Protein AF-A0A2V6U3Y9-F1 (afdb_monomer_lite)

Foldseek 3Di:
DVCLVVLLVVLLCVLVVDPVLVVLLVVLVVVLVVVLVVCCVPVVAQECLVSVVVLVVSCVVVLCVLLVCLVVVCVVVVCVVVVVPDPDDPVSNVVSSVVSSVPSSVVSVVVSVVSVVVCVVVHDHPCPSVVVD

Radius of gyration: 18.64 Å; chains: 1; bounding box: 36×28×51 Å

Sequence (133 aa):
MRHLGTLLLKEERAIFSSPIAYTTVAVYLLLMGYTFTAILFLNRTGELVRVFFQAAVLLLLIVPVVTMRLFAEERRTGTLELLLTSPVAEIEIVLAKFIAGLTIPLLMLGLTGSYAIVLGIYGEPDWGPIYSG

Secondary structure (DSSP, 8-state):
--SHHHHHHHHHHHHHH-HHHHHHHHHHHHHHHHHHHHHHHHH-S---HHHHHHHHHHHHHHHHHHHHHHHHHHHHHTHHHHHHHSSS-HHHHHHHHHHHHHHHHHHHHHHHHHHHHHHHHHS---HHHHHH-

pLDDT: mean 81.78, std 7.2, range [54.34, 91.88]

Structure (mmCIF, N/CA/C/O backbone):
data_AF-A0A2V6U3Y9-F1
#
_entry.id   AF-A0A2V6U3Y9-F1
#
loop_
_atom_site.group_PDB
_atom_site.id
_atom_site.type_symbol
_atom_site.label_atom_id
_atom_site.label_alt_id
_atom_site.label_comp_id
_atom_site.label_asym_id
_atom_site.label_entity_id
_atom_site.label_seq_id
_atom_site.pdbx_PDB_ins_code
_atom_site.Cartn_x
_atom_site.Cartn_y
_atom_site.Cartn_z
_atom_site.occupancy
_atom_site.B_iso_or_equiv
_atom_site.auth_seq_id
_atom_site.auth_comp_id
_atom_site.auth_asym_id
_atom_site.auth_atom_id
_atom_site.pdbx_PDB_model_num
ATOM 1 N N . MET A 1 1 ? -7.471 -16.979 19.848 1.00 59.12 1 MET A N 1
ATOM 2 C CA . MET A 1 1 ? -7.431 -16.675 18.399 1.00 59.12 1 MET A CA 1
ATOM 3 C C . MET A 1 1 ? -8.725 -17.026 17.656 1.00 59.12 1 MET A C 1
ATOM 5 O O . MET A 1 1 ? -8.683 -17.217 16.448 1.00 59.12 1 MET A O 1
ATOM 9 N N . ARG A 1 2 ? -9.894 -17.103 18.317 1.00 66.00 2 ARG A N 1
ATOM 10 C CA . ARG A 1 2 ? -11.160 -17.435 17.624 1.00 66.00 2 ARG A CA 1
ATOM 11 C C . ARG A 1 2 ? -11.792 -16.230 16.909 1.00 66.00 2 ARG A C 1
ATOM 13 O O . ARG A 1 2 ? -12.522 -16.440 15.949 1.00 66.00 2 ARG A O 1
ATOM 20 N N . HIS A 1 3 ? -11.481 -14.999 17.329 1.00 75.50 3 HIS A N 1
ATOM 21 C CA . HIS A 1 3 ? -12.098 -13.770 16.805 1.00 75.50 3 HIS A CA 1
ATOM 22 C C . HIS A 1 3 ? -11.185 -12.954 15.873 1.00 75.50 3 HIS A C 1
ATOM 24 O O . HIS A 1 3 ? -11.637 -11.996 15.244 1.00 75.50 3 HIS A O 1
ATOM 30 N N . LEU A 1 4 ? -9.921 -13.360 15.716 1.00 80.38 4 LEU A N 1
ATOM 31 C CA . LEU A 1 4 ? -8.936 -12.649 14.894 1.00 80.38 4 LEU A CA 1
ATOM 32 C C . LEU A 1 4 ? -9.370 -12.526 13.424 1.00 80.38 4 LEU A C 1
ATOM 34 O O . LEU A 1 4 ? -9.291 -11.444 12.855 1.00 80.38 4 LEU A O 1
ATOM 38 N N . GLY A 1 5 ? -9.898 -13.599 12.825 1.00 81.94 5 GLY A N 1
ATOM 39 C CA . GLY A 1 5 ? -10.354 -13.566 11.429 1.00 81.94 5 GLY A CA 1
ATOM 40 C C . GLY A 1 5 ? -11.538 -12.619 11.202 1.00 81.94 5 GLY A C 1
ATOM 41 O O . GLY A 1 5 ? -11.580 -11.902 10.206 1.00 81.94 5 GLY A O 1
ATOM 42 N N . THR A 1 6 ? -12.479 -12.563 12.150 1.00 84.81 6 THR A N 1
ATOM 43 C CA . THR A 1 6 ? -13.631 -11.652 12.066 1.00 84.81 6 THR A CA 1
ATOM 44 C C . THR A 1 6 ? -13.227 -10.191 12.241 1.00 84.81 6 THR A C 1
ATOM 46 O O . THR A 1 6 ? -13.760 -9.328 11.546 1.00 84.81 6 THR A O 1
ATOM 49 N N . LEU A 1 7 ? -12.262 -9.913 13.125 1.00 85.06 7 LEU A N 1
ATOM 50 C CA . LEU A 1 7 ? -11.703 -8.572 13.300 1.00 85.06 7 LEU A CA 1
ATOM 51 C C . LEU A 1 7 ? -10.944 -8.139 12.049 1.00 85.06 7 LEU A C 1
ATOM 53 O O . LEU A 1 7 ? -11.187 -7.054 11.542 1.00 85.06 7 LEU A O 1
ATOM 57 N N . LEU A 1 8 ? -10.101 -9.010 11.496 1.00 86.81 8 LEU A N 1
ATOM 58 C CA . LEU A 1 8 ? -9.335 -8.707 10.293 1.00 86.81 8 LEU A CA 1
ATOM 59 C C . LEU A 1 8 ? -10.243 -8.379 9.104 1.00 86.81 8 LEU A C 1
ATOM 61 O O . LEU A 1 8 ? -10.037 -7.367 8.449 1.00 86.81 8 LEU A O 1
ATOM 65 N N . LEU A 1 9 ? -11.299 -9.165 8.866 1.00 85.69 9 LEU A N 1
ATOM 66 C CA . LEU A 1 9 ? -12.253 -8.883 7.787 1.00 85.69 9 LEU A CA 1
ATOM 67 C C . LEU A 1 9 ? -12.985 -7.545 7.989 1.00 85.69 9 LEU A C 1
ATOM 69 O O . LEU A 1 9 ? -13.272 -6.839 7.021 1.00 85.69 9 LEU A O 1
ATOM 73 N N . LYS A 1 10 ? -13.304 -7.201 9.243 1.00 87.19 10 LYS A N 1
ATOM 74 C CA . LYS A 1 10 ? -13.907 -5.912 9.599 1.00 87.19 10 LYS A CA 1
ATOM 75 C C . LYS A 1 10 ? -12.942 -4.762 9.294 1.00 87.19 10 LYS A C 1
ATOM 77 O O . LYS A 1 10 ? -13.360 -3.800 8.654 1.00 87.19 10 LYS A O 1
ATOM 82 N N . GLU A 1 11 ? -11.683 -4.866 9.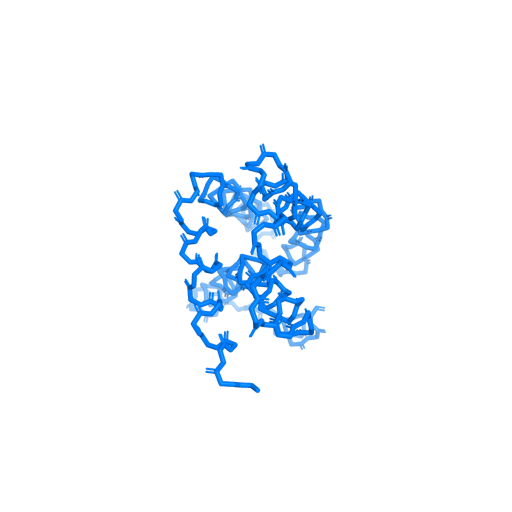717 1.00 86.19 11 GLU A N 1
ATOM 83 C CA . GLU A 1 11 ? -10.664 -3.832 9.491 1.00 86.19 11 GLU A CA 1
ATOM 84 C C . GLU A 1 11 ? -10.339 -3.680 7.997 1.00 86.19 11 GLU A C 1
ATOM 86 O O . GLU A 1 11 ? -10.340 -2.565 7.482 1.00 86.19 11 GLU A O 1
ATOM 91 N N . GLU A 1 12 ? -10.184 -4.784 7.265 1.00 85.12 12 GLU A N 1
ATOM 92 C CA . GLU A 1 12 ? -9.995 -4.780 5.809 1.00 85.12 12 GLU A CA 1
ATOM 93 C C . GLU A 1 12 ? -11.155 -4.078 5.096 1.00 85.12 12 GLU A C 1
ATOM 95 O O . GLU A 1 12 ? -10.949 -3.166 4.295 1.00 85.12 12 GLU A O 1
ATOM 100 N N . ARG A 1 13 ? -12.405 -4.426 5.434 1.00 85.75 13 ARG A N 1
ATOM 101 C CA . ARG A 1 13 ? -13.576 -3.732 4.878 1.00 85.75 13 ARG A CA 1
ATOM 102 C C . ARG A 1 13 ? -13.590 -2.252 5.234 1.00 85.75 13 ARG A C 1
ATOM 104 O O . ARG A 1 13 ? -13.991 -1.456 4.393 1.00 85.75 13 ARG A O 1
ATOM 111 N N . ALA A 1 14 ? -13.162 -1.867 6.433 1.00 84.31 14 ALA A N 1
ATOM 112 C CA . ALA A 1 14 ? -13.082 -0.462 6.815 1.00 84.31 14 ALA A CA 1
ATOM 113 C C . ALA A 1 14 ? -12.062 0.295 5.946 1.00 84.31 14 ALA A C 1
ATOM 115 O O . ALA A 1 14 ? -12.386 1.360 5.415 1.00 84.31 14 ALA A O 1
ATOM 116 N N . ILE A 1 15 ? -10.881 -0.288 5.715 1.00 84.44 15 ILE A N 1
ATOM 117 C CA . ILE A 1 15 ? -9.835 0.286 4.855 1.00 84.44 15 ILE A CA 1
ATOM 118 C C . ILE A 1 15 ? -10.335 0.425 3.413 1.00 84.44 15 ILE A C 1
ATOM 120 O O . ILE A 1 15 ? -10.280 1.522 2.854 1.00 84.44 15 ILE A O 1
ATOM 124 N N . PHE A 1 16 ? -10.890 -0.643 2.833 1.00 83.62 16 PHE A N 1
ATOM 125 C CA . PHE A 1 16 ? -11.407 -0.638 1.461 1.00 83.62 16 PHE A CA 1
ATOM 126 C C . PHE A 1 16 ? -12.727 0.123 1.304 1.00 83.62 16 PHE A C 1
ATOM 128 O O . PHE A 1 16 ? -13.065 0.524 0.206 1.00 83.62 16 PHE A O 1
ATOM 135 N N . SER A 1 17 ? -13.487 0.392 2.363 1.00 84.38 17 SER A N 1
ATOM 136 C CA . SER A 1 17 ? -14.652 1.286 2.262 1.00 84.38 17 SER A CA 1
ATOM 137 C C . SER A 1 17 ? -14.254 2.762 2.167 1.00 84.38 17 SER A C 1
ATOM 139 O O . SER A 1 17 ? -15.074 3.611 1.820 1.00 84.38 17 SER A O 1
ATOM 141 N N . SER A 1 18 ? -12.994 3.087 2.471 1.00 81.00 18 SER A N 1
ATOM 142 C CA . SER A 1 18 ? -12.521 4.459 2.499 1.00 81.00 18 SER A CA 1
ATOM 143 C C . SER A 1 18 ? -12.048 4.947 1.126 1.00 81.00 18 SER A C 1
ATOM 145 O O . SER A 1 18 ? -11.096 4.387 0.575 1.00 81.00 18 SER A O 1
ATOM 147 N N . PRO A 1 19 ? -12.580 6.078 0.622 1.00 82.12 19 PRO A N 1
ATOM 148 C CA . PRO A 1 19 ? -12.143 6.671 -0.645 1.00 82.12 19 PRO A CA 1
ATOM 149 C C . PRO A 1 19 ? -10.641 6.979 -0.697 1.00 82.12 19 PRO A C 1
ATOM 151 O O . PRO A 1 19 ? -10.007 6.861 -1.739 1.00 82.12 19 PRO A O 1
ATOM 154 N N . ILE A 1 20 ? -10.052 7.340 0.443 1.00 82.50 20 ILE A N 1
ATOM 155 C CA . ILE A 1 20 ? -8.645 7.743 0.541 1.00 82.50 20 ILE A CA 1
ATOM 156 C C . ILE A 1 20 ? -7.702 6.582 0.204 1.00 82.50 20 ILE A C 1
ATOM 158 O O . ILE A 1 20 ? -6.669 6.821 -0.410 1.00 82.50 20 ILE A O 1
ATOM 162 N N . ALA A 1 21 ? -8.036 5.340 0.580 1.00 85.00 21 ALA A N 1
ATOM 163 C CA . ALA A 1 21 ? -7.187 4.187 0.276 1.00 85.00 21 ALA A CA 1
ATOM 164 C C . ALA A 1 21 ? -7.021 4.031 -1.244 1.00 85.00 21 ALA A C 1
ATOM 166 O O . ALA A 1 21 ? -5.899 3.919 -1.741 1.00 85.00 21 ALA A O 1
ATOM 167 N N . TYR A 1 22 ? -8.126 4.148 -1.985 1.00 87.75 22 TYR A N 1
ATOM 168 C CA . TYR A 1 22 ? -8.117 4.125 -3.445 1.00 87.75 22 TYR A CA 1
ATOM 169 C C . TYR A 1 22 ? -7.378 5.315 -4.048 1.00 87.75 22 TYR A C 1
ATOM 171 O O . TYR A 1 22 ? -6.581 5.124 -4.962 1.00 87.75 22 TYR A O 1
ATOM 179 N N . THR A 1 23 ? -7.592 6.527 -3.528 1.00 89.12 23 THR A N 1
ATOM 180 C CA . THR A 1 23 ? -6.894 7.725 -4.017 1.00 89.12 23 THR A CA 1
ATOM 181 C C . THR A 1 23 ? -5.384 7.587 -3.865 1.00 89.12 23 THR A C 1
ATOM 183 O O . THR A 1 23 ? -4.646 7.870 -4.804 1.00 89.12 23 THR A O 1
ATOM 186 N N . THR A 1 24 ? -4.907 7.108 -2.717 1.00 88.81 24 THR A N 1
ATOM 187 C CA . THR A 1 24 ? -3.472 6.938 -2.469 1.00 88.81 24 THR A CA 1
ATOM 188 C C . THR A 1 24 ? -2.866 5.886 -3.395 1.00 88.81 24 THR A C 1
ATOM 190 O O . THR A 1 24 ? -1.803 6.127 -3.965 1.00 88.81 24 THR A O 1
ATOM 193 N N . VAL A 1 25 ? -3.547 4.751 -3.603 1.00 90.44 25 VAL A N 1
ATOM 194 C CA . VAL A 1 25 ? -3.114 3.726 -4.571 1.00 90.44 25 VAL A CA 1
ATOM 195 C C . VAL A 1 25 ? -3.081 4.302 -5.989 1.00 90.44 25 VAL A C 1
ATOM 197 O O . VAL A 1 25 ? -2.086 4.139 -6.688 1.00 90.44 25 VAL A O 1
ATOM 200 N N . ALA A 1 26 ? -4.121 5.025 -6.407 1.00 91.56 26 ALA A N 1
ATOM 201 C CA . ALA A 1 26 ? -4.193 5.619 -7.740 1.00 91.56 26 ALA A CA 1
ATOM 202 C C . ALA A 1 26 ? -3.073 6.643 -7.982 1.00 91.56 26 ALA A C 1
ATOM 204 O O . ALA A 1 26 ? -2.400 6.584 -9.009 1.00 91.56 26 ALA A O 1
ATOM 205 N N . VAL A 1 27 ? -2.831 7.547 -7.026 1.00 91.69 27 VAL A N 1
ATOM 206 C CA . VAL A 1 27 ? -1.752 8.544 -7.108 1.00 91.69 27 VAL A CA 1
ATOM 207 C C . VAL A 1 27 ? -0.385 7.863 -7.151 1.00 91.69 27 VAL A C 1
ATOM 209 O O . VAL A 1 27 ? 0.445 8.226 -7.981 1.00 91.69 27 VAL A O 1
ATOM 212 N N . TYR A 1 28 ? -0.162 6.850 -6.310 1.00 91.62 28 TYR A N 1
ATOM 213 C CA . TYR A 1 28 ? 1.075 6.071 -6.316 1.00 91.62 28 TYR A CA 1
ATOM 214 C C . TYR A 1 28 ? 1.337 5.437 -7.688 1.00 91.62 28 TYR A C 1
ATOM 216 O O . TYR A 1 28 ? 2.413 5.621 -8.256 1.00 91.62 28 TYR A O 1
ATOM 224 N N . LEU A 1 29 ? 0.343 4.749 -8.258 1.00 91.06 29 LEU A N 1
ATOM 225 C CA . LEU A 1 29 ? 0.477 4.097 -9.563 1.00 91.06 29 LEU A CA 1
ATOM 226 C C . LEU A 1 29 ? 0.705 5.097 -10.691 1.00 91.06 29 LEU A C 1
ATOM 228 O O . LEU A 1 29 ? 1.511 4.827 -11.575 1.00 91.06 29 LEU A O 1
ATOM 232 N N . LEU A 1 30 ? 0.029 6.246 -10.657 1.00 91.88 30 LEU A N 1
ATOM 233 C CA . LEU A 1 30 ? 0.182 7.286 -11.671 1.00 91.88 30 LEU A CA 1
ATOM 234 C C . LEU A 1 30 ? 1.606 7.852 -11.655 1.00 91.88 30 LEU A C 1
ATOM 236 O O . LEU A 1 30 ? 2.245 7.926 -12.703 1.00 91.88 30 LEU A O 1
ATOM 240 N N . LEU A 1 31 ? 2.133 8.184 -10.472 1.00 90.88 31 LEU A N 1
ATOM 241 C CA . LEU A 1 31 ? 3.506 8.675 -10.323 1.00 90.88 31 LEU A CA 1
ATOM 242 C C . LEU A 1 31 ? 4.530 7.636 -10.794 1.00 90.88 31 LEU A C 1
ATOM 244 O O . LEU A 1 31 ? 5.434 7.969 -11.559 1.00 90.88 31 LEU A O 1
ATOM 248 N N . MET A 1 32 ? 4.349 6.378 -10.392 1.00 89.12 32 MET A N 1
ATOM 249 C CA . MET A 1 32 ? 5.222 5.275 -10.795 1.00 89.12 32 MET A CA 1
ATOM 250 C C . MET A 1 32 ? 5.174 5.022 -12.306 1.00 89.12 32 MET A C 1
ATOM 252 O O . MET A 1 32 ? 6.219 4.902 -12.941 1.00 89.12 32 MET A O 1
ATOM 256 N N . GLY A 1 33 ? 3.982 4.996 -12.904 1.00 88.00 33 GLY A N 1
ATOM 257 C CA . GLY A 1 33 ? 3.796 4.746 -14.335 1.00 88.00 33 GLY A CA 1
ATOM 258 C C . GLY A 1 33 ? 4.326 5.884 -15.202 1.00 88.00 33 GLY A C 1
ATOM 259 O O . GLY A 1 33 ? 4.940 5.641 -16.246 1.00 88.00 33 GLY A O 1
ATOM 260 N N . TYR A 1 34 ? 4.161 7.127 -14.741 1.00 89.00 34 TYR A N 1
ATOM 261 C CA . TYR A 1 34 ? 4.756 8.297 -15.378 1.00 89.00 34 TYR A CA 1
ATOM 262 C C . TYR A 1 34 ? 6.281 8.201 -15.387 1.00 89.00 34 TYR A C 1
ATOM 264 O O . TYR A 1 34 ? 6.901 8.326 -16.445 1.00 89.00 34 TYR A O 1
ATOM 272 N N . THR A 1 35 ? 6.899 7.933 -14.235 1.00 85.56 35 THR A N 1
ATOM 273 C CA . THR A 1 35 ? 8.359 7.861 -14.155 1.00 85.56 35 THR A CA 1
ATOM 274 C C . THR A 1 35 ? 8.922 6.648 -14.888 1.00 85.56 35 THR A C 1
ATOM 276 O O . THR A 1 35 ? 9.929 6.791 -15.577 1.00 85.56 35 THR A O 1
ATOM 279 N N . PHE A 1 36 ? 8.253 5.495 -14.837 1.00 85.69 36 PHE A N 1
ATOM 280 C CA . PHE A 1 36 ? 8.599 4.320 -15.640 1.00 85.69 36 PHE A CA 1
ATOM 281 C C . PHE A 1 36 ? 8.640 4.656 -17.135 1.00 85.69 36 PHE A C 1
ATOM 283 O O . PHE A 1 36 ? 9.652 4.441 -17.799 1.00 85.69 36 PHE A O 1
ATOM 290 N N . THR A 1 37 ? 7.574 5.272 -17.651 1.00 85.00 37 THR A N 1
ATOM 291 C CA . THR A 1 37 ? 7.498 5.677 -19.059 1.00 85.00 37 THR A CA 1
ATOM 292 C C . THR A 1 37 ? 8.591 6.694 -19.395 1.00 85.00 37 THR A C 1
ATOM 294 O O . THR A 1 37 ? 9.310 6.528 -20.378 1.00 85.00 37 THR A O 1
ATOM 297 N N . ALA A 1 38 ? 8.786 7.712 -18.553 1.00 86.06 38 ALA A N 1
ATOM 298 C CA . ALA A 1 38 ? 9.824 8.721 -18.7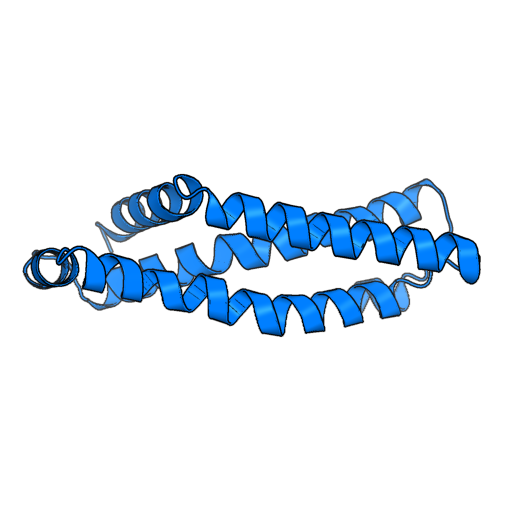51 1.00 86.06 38 ALA A CA 1
ATOM 299 C C . ALA A 1 38 ? 11.237 8.111 -18.802 1.00 86.06 38 ALA A C 1
ATOM 301 O O . ALA A 1 38 ? 12.033 8.489 -19.660 1.00 86.06 38 ALA A O 1
ATOM 302 N N . ILE A 1 39 ? 11.542 7.142 -17.931 1.00 82.06 39 ILE A N 1
ATOM 303 C CA . ILE A 1 39 ? 12.836 6.444 -17.908 1.00 82.06 39 ILE A CA 1
ATOM 304 C C . ILE A 1 39 ? 13.053 5.659 -19.202 1.00 82.06 39 ILE A C 1
ATOM 306 O O . ILE A 1 39 ? 14.139 5.764 -19.775 1.00 82.06 39 ILE A O 1
ATOM 310 N N . LEU A 1 40 ? 12.037 4.936 -19.685 1.00 81.94 40 LEU A N 1
ATOM 311 C CA . LEU A 1 40 ? 12.131 4.175 -20.933 1.00 81.94 40 LEU A CA 1
ATOM 312 C C . LEU A 1 40 ? 12.349 5.078 -22.149 1.00 81.94 40 LEU A C 1
ATOM 314 O O . LEU A 1 40 ? 13.192 4.776 -22.992 1.00 81.94 40 LEU A O 1
ATOM 318 N N . PHE A 1 41 ? 11.644 6.209 -22.229 1.00 83.25 41 PHE A N 1
ATOM 319 C CA . PHE A 1 41 ? 11.810 7.153 -23.336 1.00 83.25 41 PHE A CA 1
ATOM 320 C C . PHE A 1 41 ? 13.169 7.865 -23.318 1.00 83.25 41 PHE A C 1
ATOM 322 O O . PHE A 1 41 ? 13.766 8.057 -24.378 1.00 83.25 41 PHE A O 1
ATOM 329 N N . LEU A 1 42 ? 13.659 8.256 -22.136 1.00 80.94 42 LEU A N 1
ATOM 330 C CA . LEU A 1 42 ? 14.904 9.018 -21.995 1.00 80.94 42 LEU A CA 1
ATOM 331 C C . LEU A 1 42 ? 16.153 8.144 -22.115 1.00 80.94 42 LEU A C 1
ATOM 333 O O . LEU A 1 42 ? 17.088 8.513 -22.820 1.00 80.94 42 LEU A O 1
ATOM 337 N N . ASN A 1 43 ? 16.177 6.999 -21.433 1.00 75.81 43 ASN A N 1
ATOM 338 C CA . ASN A 1 43 ? 17.382 6.176 -21.336 1.00 75.81 43 ASN A CA 1
ATOM 339 C C . ASN A 1 43 ? 17.416 5.058 -22.381 1.00 75.81 43 ASN A C 1
ATOM 341 O O . ASN A 1 43 ? 18.492 4.549 -22.673 1.00 75.81 43 ASN A O 1
ATOM 345 N N . ARG A 1 44 ? 16.262 4.674 -22.955 1.00 69.19 44 ARG A N 1
ATOM 346 C CA . ARG A 1 44 ? 16.108 3.514 -23.862 1.00 69.19 44 ARG A CA 1
ATOM 347 C C . ARG A 1 44 ? 16.648 2.194 -23.292 1.00 69.19 44 ARG A C 1
ATOM 349 O O . ARG A 1 44 ? 16.807 1.229 -24.033 1.00 69.19 44 ARG A O 1
ATOM 356 N N . THR A 1 45 ? 16.922 2.147 -21.993 1.00 65.50 45 THR A N 1
ATOM 357 C CA . THR A 1 45 ? 17.409 0.980 -21.263 1.00 65.50 45 THR A CA 1
ATOM 358 C C . THR A 1 45 ? 16.329 0.496 -20.301 1.00 65.50 45 THR A C 1
ATOM 360 O O . THR A 1 45 ? 15.591 1.291 -19.717 1.00 65.50 45 THR A O 1
ATOM 363 N N . GLY A 1 46 ? 16.224 -0.824 -20.133 1.00 65.12 46 GLY A N 1
ATOM 364 C CA . GLY A 1 46 ? 15.276 -1.478 -19.225 1.00 65.12 46 GLY A CA 1
ATOM 365 C C . GLY A 1 46 ? 15.711 -1.462 -17.755 1.00 65.12 46 GLY A C 1
ATOM 366 O O . GLY A 1 46 ? 15.491 -2.443 -17.049 1.00 65.12 46 GLY A O 1
ATOM 367 N N . GLU A 1 47 ? 16.368 -0.395 -17.288 1.00 70.50 47 GLU A N 1
ATOM 368 C CA . GLU A 1 47 ? 16.852 -0.305 -15.905 1.00 70.50 47 GLU A CA 1
ATOM 369 C C . GLU A 1 47 ? 15.704 -0.023 -14.923 1.00 70.50 47 GLU A C 1
ATOM 371 O O . GLU A 1 47 ? 15.167 1.085 -14.850 1.00 70.50 47 GLU A O 1
ATOM 376 N N . LEU A 1 48 ? 15.364 -1.020 -14.102 1.00 73.50 48 LEU A N 1
ATOM 377 C CA . LEU A 1 48 ? 14.304 -0.918 -13.091 1.00 73.50 48 LEU A CA 1
ATOM 378 C C . LEU A 1 48 ? 14.769 -0.338 -11.746 1.00 73.50 48 LEU A C 1
ATOM 380 O O . LEU A 1 48 ? 13.932 0.080 -10.948 1.00 73.50 48 LEU A O 1
ATOM 384 N N . VAL A 1 49 ? 16.082 -0.235 -11.500 1.00 78.50 49 VAL A N 1
ATOM 385 C CA . VAL A 1 49 ? 16.662 0.255 -10.228 1.00 78.50 49 VAL A CA 1
ATOM 386 C C . VAL A 1 49 ? 16.067 1.602 -9.808 1.00 78.50 49 VAL A C 1
ATOM 388 O O . VAL A 1 49 ? 15.690 1.807 -8.657 1.00 78.50 49 VAL A O 1
ATOM 391 N N . ARG A 1 50 ? 15.943 2.535 -10.757 1.00 78.94 50 ARG A N 1
ATOM 392 C CA . ARG A 1 50 ? 15.423 3.886 -10.493 1.00 78.94 50 ARG A CA 1
ATOM 393 C C . ARG A 1 50 ? 13.936 3.877 -10.138 1.00 78.94 50 ARG A C 1
ATOM 395 O O . ARG A 1 50 ? 13.508 4.669 -9.303 1.00 78.94 50 ARG A O 1
ATOM 402 N N . VAL A 1 51 ? 13.174 2.970 -10.749 1.00 81.81 51 VAL A N 1
ATOM 403 C CA . VAL A 1 51 ? 11.746 2.776 -10.476 1.00 81.81 51 VAL A CA 1
ATOM 404 C C . VAL A 1 51 ? 11.570 2.203 -9.070 1.00 81.81 51 VAL A C 1
ATOM 406 O O . VAL A 1 51 ? 10.794 2.743 -8.287 1.00 81.81 51 VAL A O 1
ATOM 409 N N . PHE A 1 52 ? 12.354 1.189 -8.694 1.00 81.75 52 PHE A N 1
ATOM 410 C CA . PHE A 1 52 ? 12.333 0.634 -7.336 1.00 81.75 52 PHE A CA 1
ATOM 411 C C . PHE A 1 52 ? 12.766 1.648 -6.272 1.00 81.75 52 PHE A C 1
ATOM 413 O O . PHE A 1 52 ? 12.115 1.768 -5.234 1.00 81.75 52 PHE A O 1
ATOM 420 N N . PHE A 1 53 ? 13.796 2.453 -6.544 1.00 84.81 53 PHE A N 1
ATOM 421 C CA . PHE A 1 53 ? 14.215 3.508 -5.621 1.00 84.81 53 PHE A CA 1
ATOM 422 C C . PHE A 1 53 ? 13.103 4.538 -5.387 1.00 84.81 53 PHE A C 1
ATOM 424 O O . PHE A 1 53 ? 12.809 4.908 -4.249 1.00 84.81 53 PHE A O 1
ATOM 431 N N . GLN A 1 54 ? 12.426 4.971 -6.451 1.00 85.88 54 GLN A N 1
ATOM 432 C CA . GLN A 1 54 ? 11.286 5.872 -6.323 1.00 85.88 54 GLN A CA 1
ATOM 433 C C . GLN A 1 54 ? 10.120 5.221 -5.569 1.00 85.88 54 GLN A C 1
ATOM 435 O O . GLN A 1 54 ? 9.505 5.879 -4.727 1.00 85.88 54 GLN A O 1
ATOM 440 N N . ALA A 1 55 ? 9.844 3.937 -5.822 1.00 86.56 55 ALA A N 1
ATOM 441 C CA . ALA A 1 55 ? 8.846 3.177 -5.076 1.00 86.56 55 ALA A CA 1
ATOM 442 C C . ALA A 1 55 ? 9.134 3.220 -3.571 1.00 86.56 55 ALA A C 1
ATOM 444 O O . ALA A 1 55 ? 8.226 3.499 -2.790 1.00 86.56 55 ALA A O 1
ATOM 445 N N . ALA A 1 56 ? 10.392 2.999 -3.173 1.00 87.88 56 ALA A N 1
ATOM 446 C CA . ALA A 1 56 ? 10.817 3.022 -1.777 1.00 87.88 56 ALA A CA 1
ATOM 447 C C . ALA A 1 56 ? 10.614 4.403 -1.133 1.00 87.88 56 ALA A C 1
ATOM 449 O O . ALA A 1 56 ? 10.055 4.498 -0.040 1.00 87.88 56 ALA A O 1
ATOM 450 N N . VAL A 1 57 ? 10.993 5.482 -1.828 1.00 89.44 57 VAL A N 1
ATOM 451 C CA . VAL A 1 57 ? 10.798 6.8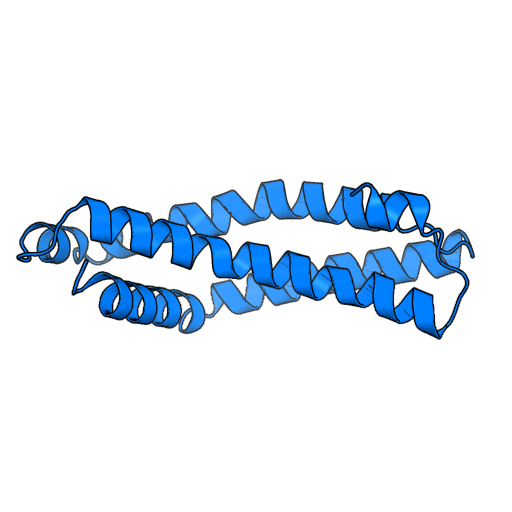59 -1.340 1.00 89.44 57 VAL A CA 1
ATOM 452 C C . VAL A 1 57 ? 9.311 7.189 -1.180 1.00 89.44 57 VAL A C 1
ATOM 454 O O . VAL A 1 57 ? 8.908 7.740 -0.155 1.00 89.44 57 VAL A O 1
ATOM 457 N N . LEU A 1 58 ? 8.476 6.832 -2.159 1.00 89.44 58 LEU A N 1
ATOM 458 C CA . LEU A 1 58 ? 7.033 7.076 -2.090 1.00 89.44 58 LEU A CA 1
ATOM 459 C C . LEU A 1 58 ? 6.371 6.261 -0.978 1.00 89.44 58 LEU A C 1
ATOM 461 O O . LEU A 1 58 ? 5.546 6.797 -0.240 1.00 89.44 58 LEU A O 1
ATOM 465 N N . LEU A 1 59 ? 6.747 4.991 -0.815 1.00 88.25 59 LEU A N 1
ATOM 466 C CA . LEU A 1 59 ? 6.228 4.145 0.259 1.00 88.25 59 LEU A CA 1
ATOM 467 C C . LEU A 1 59 ? 6.627 4.672 1.636 1.00 88.25 59 LEU A C 1
ATOM 469 O O . LEU A 1 59 ? 5.793 4.666 2.537 1.00 88.25 59 LEU A O 1
ATOM 473 N N . LEU A 1 60 ? 7.840 5.206 1.796 1.00 89.50 60 LEU A N 1
ATOM 474 C CA . LEU A 1 60 ? 8.270 5.828 3.050 1.00 89.50 60 LEU A CA 1
ATOM 475 C C . LEU A 1 60 ? 7.356 6.993 3.459 1.00 89.50 60 LEU A C 1
ATOM 477 O O . LEU A 1 60 ? 7.086 7.165 4.645 1.00 89.50 60 LEU A O 1
ATOM 481 N N . LEU A 1 61 ? 6.834 7.757 2.494 1.00 87.38 61 LEU A N 1
ATOM 482 C CA . LEU A 1 61 ? 5.884 8.843 2.754 1.00 87.38 61 LEU A CA 1
ATOM 483 C C . LEU A 1 61 ? 4.444 8.345 2.939 1.00 87.38 61 LEU A C 1
ATOM 485 O O . LEU A 1 61 ? 3.715 8.850 3.791 1.00 87.38 61 LEU A O 1
ATOM 489 N N . ILE A 1 62 ? 4.023 7.354 2.153 1.00 86.06 62 ILE A N 1
ATOM 490 C CA . ILE A 1 62 ? 2.643 6.856 2.138 1.00 86.06 62 ILE A CA 1
ATOM 491 C C . ILE A 1 62 ? 2.337 5.973 3.353 1.00 86.06 62 ILE A C 1
ATOM 493 O O . ILE A 1 62 ? 1.252 6.075 3.928 1.00 86.06 62 ILE A O 1
ATOM 497 N N . VAL A 1 63 ? 3.273 5.118 3.771 1.00 86.44 63 VAL A N 1
ATOM 498 C CA . VAL A 1 63 ? 3.066 4.159 4.867 1.00 86.44 63 VAL A CA 1
ATOM 499 C C . VAL A 1 63 ? 2.659 4.860 6.172 1.00 86.44 63 VAL A C 1
ATOM 501 O O . VAL A 1 63 ? 1.652 4.451 6.753 1.00 86.44 63 VAL A O 1
ATOM 504 N N . PRO A 1 64 ? 3.323 5.939 6.633 1.00 84.31 64 PRO A N 1
ATOM 505 C CA . PRO A 1 64 ? 2.878 6.700 7.801 1.00 84.31 64 PRO A CA 1
ATOM 506 C C . PRO A 1 64 ? 1.460 7.259 7.645 1.00 84.31 64 PRO A C 1
ATOM 508 O O . PRO A 1 64 ? 0.654 7.168 8.567 1.00 84.31 64 PRO A O 1
ATOM 511 N N . VAL A 1 65 ? 1.125 7.788 6.465 1.00 82.12 65 VAL A N 1
ATOM 512 C CA . VAL A 1 65 ? -0.194 8.381 6.193 1.00 82.12 65 VAL A CA 1
ATOM 513 C C . VAL A 1 65 ? -1.306 7.334 6.292 1.00 82.12 65 VAL A C 1
ATOM 515 O O . VAL A 1 65 ? -2.356 7.598 6.878 1.00 82.12 65 VAL A O 1
ATOM 518 N N . VAL A 1 66 ? -1.075 6.132 5.758 1.00 79.62 66 VAL A N 1
ATOM 519 C CA . VAL A 1 66 ? -2.050 5.032 5.811 1.00 79.62 66 VAL A CA 1
ATOM 520 C C . VAL A 1 66 ? -2.146 4.453 7.228 1.00 79.62 66 VAL A C 1
ATOM 522 O O . VAL A 1 66 ? -3.247 4.253 7.741 1.00 79.62 66 VAL A O 1
ATOM 525 N N . THR A 1 67 ? -1.010 4.236 7.896 1.00 80.88 67 THR A N 1
ATOM 526 C CA . THR A 1 67 ? -0.954 3.582 9.218 1.00 80.88 67 THR A CA 1
ATOM 527 C C . THR A 1 67 ? -1.472 4.460 10.355 1.00 80.88 67 THR A C 1
ATOM 529 O O . THR A 1 67 ? -2.176 3.958 11.232 1.00 80.88 67 THR A O 1
ATOM 532 N N . MET A 1 68 ? -1.210 5.772 10.338 1.00 76.38 68 MET A N 1
ATOM 533 C CA . MET A 1 68 ? -1.707 6.692 11.373 1.00 76.38 68 MET A CA 1
ATOM 534 C C . MET A 1 68 ? -3.239 6.718 11.436 1.00 76.38 68 MET A C 1
ATOM 536 O O . MET A 1 68 ? -3.819 6.911 12.509 1.00 76.38 68 MET A O 1
ATOM 540 N N . ARG A 1 69 ? -3.913 6.475 10.307 1.00 73.75 69 ARG A N 1
ATOM 541 C CA . ARG A 1 69 ? -5.375 6.508 10.238 1.00 73.75 69 ARG A CA 1
ATOM 542 C C . ARG A 1 69 ? -6.047 5.344 10.962 1.00 73.75 69 ARG A C 1
ATOM 544 O O . ARG A 1 69 ? -7.105 5.554 11.546 1.00 73.75 69 ARG A O 1
ATOM 551 N N . LEU A 1 70 ? -5.416 4.169 11.005 1.00 76.94 70 LEU A N 1
ATOM 552 C CA . LEU A 1 70 ? -5.989 2.943 11.588 1.00 76.94 70 LEU A CA 1
ATOM 553 C C . LEU A 1 70 ? -6.447 3.117 13.042 1.00 76.94 70 LEU A C 1
ATOM 555 O O . LEU A 1 70 ? -7.453 2.536 13.449 1.00 76.94 70 LEU A O 1
ATOM 559 N N . PHE A 1 71 ? -5.711 3.917 13.819 1.00 74.31 71 PHE A N 1
ATOM 560 C CA . PHE A 1 71 ? -6.052 4.237 15.208 1.00 74.31 71 PHE A CA 1
ATOM 561 C C . PHE A 1 71 ? -6.707 5.612 15.358 1.00 74.31 71 PHE A C 1
ATOM 563 O O . PHE A 1 71 ? -7.574 5.786 16.214 1.00 74.31 71 PHE A O 1
ATOM 570 N N . ALA A 1 72 ? -6.321 6.599 14.544 1.00 75.50 72 ALA A N 1
ATOM 571 C CA . ALA A 1 72 ? -6.893 7.941 14.631 1.00 75.50 72 ALA A CA 1
ATOM 572 C C . ALA A 1 72 ? -8.393 7.958 14.298 1.00 75.50 72 ALA A C 1
ATOM 574 O O . ALA A 1 72 ? -9.154 8.707 14.907 1.00 75.50 72 ALA A O 1
ATOM 575 N N . GLU A 1 73 ? -8.834 7.118 13.363 1.00 75.81 73 GLU A N 1
ATOM 576 C CA . GLU A 1 73 ? -10.220 7.098 12.897 1.00 75.81 73 GLU A CA 1
ATOM 577 C C . GLU A 1 73 ? -11.171 6.472 13.929 1.00 75.81 73 GLU A C 1
ATOM 579 O O . GLU A 1 73 ? -12.271 6.986 14.137 1.00 75.81 73 GLU A O 1
ATOM 584 N N . GLU A 1 74 ? -10.710 5.460 14.669 1.00 78.19 74 GLU A N 1
ATOM 585 C CA . GLU A 1 74 ? -11.440 4.878 15.806 1.00 78.19 74 GLU A CA 1
ATOM 586 C C . GLU A 1 74 ? -11.448 5.784 17.035 1.00 78.19 74 GLU A C 1
ATOM 588 O O . GLU A 1 74 ? -12.458 5.876 17.732 1.00 78.19 74 GLU A O 1
ATOM 593 N N . ARG A 1 75 ? -10.345 6.500 17.293 1.00 76.44 75 ARG A N 1
ATOM 594 C CA . ARG A 1 75 ? -10.317 7.531 18.340 1.00 76.44 75 ARG A CA 1
ATOM 595 C C . ARG A 1 75 ? -11.283 8.666 18.027 1.00 76.44 75 ARG A C 1
ATOM 597 O O . ARG A 1 75 ? -11.998 9.112 18.914 1.00 76.44 75 ARG A O 1
ATOM 604 N N . ARG A 1 76 ? -11.346 9.105 16.767 1.00 77.38 76 ARG A N 1
ATOM 605 C CA . ARG A 1 76 ? -12.262 10.167 16.324 1.00 77.38 76 ARG A CA 1
ATOM 606 C C . ARG A 1 76 ? -13.732 9.755 16.425 1.00 77.38 76 ARG A C 1
ATOM 608 O O . ARG A 1 76 ? -14.574 10.601 16.694 1.00 77.38 76 ARG A O 1
ATOM 615 N N . THR A 1 77 ? -14.044 8.486 16.178 1.00 78.88 77 THR A N 1
ATOM 616 C CA . THR A 1 77 ? -15.422 7.963 16.206 1.00 78.88 77 THR A CA 1
ATOM 617 C C . THR A 1 77 ? -15.856 7.455 17.582 1.00 78.88 77 THR A C 1
ATOM 619 O O .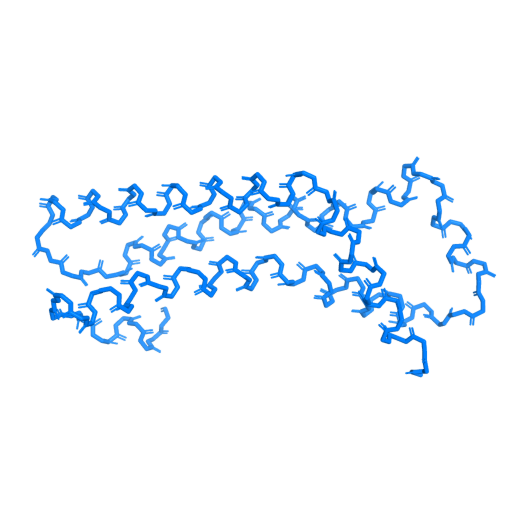 THR A 1 77 ? -17.007 7.061 17.739 1.00 78.88 77 THR A O 1
ATOM 622 N N . GLY A 1 78 ? -14.965 7.465 18.582 1.00 77.50 78 GLY A N 1
ATOM 623 C CA . GLY A 1 78 ? -15.247 6.966 19.933 1.00 77.50 78 GLY A CA 1
ATOM 624 C C . GLY A 1 78 ? -15.405 5.443 20.014 1.00 77.50 78 GLY A C 1
ATOM 625 O O . GLY A 1 78 ? -15.689 4.901 21.078 1.00 77.50 78 GLY A O 1
ATOM 626 N N . THR A 1 79 ? -15.194 4.715 18.913 1.00 82.06 79 THR A N 1
ATOM 627 C CA . THR A 1 79 ? -15.362 3.256 18.879 1.00 82.06 79 THR A CA 1
ATOM 628 C C . THR A 1 79 ? -14.231 2.522 19.583 1.00 82.06 79 THR A C 1
ATOM 630 O O . THR A 1 79 ? -14.381 1.342 19.884 1.00 82.06 79 THR A O 1
ATOM 633 N N . LEU A 1 80 ? -13.110 3.200 19.853 1.00 78.06 80 LEU A N 1
ATOM 634 C CA . LEU A 1 80 ? -11.978 2.609 20.563 1.00 78.06 80 LEU A CA 1
ATOM 635 C C . LEU A 1 80 ? -12.375 2.153 21.977 1.00 78.06 80 LEU A C 1
ATOM 637 O O . LEU A 1 80 ? -11.988 1.068 22.398 1.00 78.06 80 LEU A O 1
ATOM 641 N N . GLU A 1 81 ? -13.193 2.934 22.683 1.00 78.19 81 GLU A N 1
ATOM 642 C CA . GLU A 1 81 ? -13.652 2.602 24.040 1.00 78.19 81 GLU A CA 1
ATOM 643 C C . GLU A 1 81 ? -14.575 1.374 24.039 1.00 78.19 81 GLU A C 1
ATOM 645 O O . GLU A 1 81 ? -14.447 0.485 24.880 1.00 78.19 81 GLU A O 1
ATOM 650 N N . LEU A 1 82 ? -15.448 1.266 23.032 1.00 80.00 82 LEU A N 1
ATOM 651 C CA . LEU A 1 82 ? -16.300 0.092 22.819 1.00 80.00 82 LEU A CA 1
ATOM 652 C C . LEU A 1 82 ? -15.485 -1.157 22.458 1.00 80.00 82 LEU A C 1
ATOM 654 O O . LEU A 1 82 ? -15.818 -2.262 22.877 1.00 80.00 82 LEU A O 1
ATOM 658 N N . LEU A 1 83 ? -14.406 -0.993 21.689 1.00 78.25 83 LEU A N 1
ATOM 659 C CA . LEU A 1 83 ? -13.536 -2.100 21.296 1.00 78.25 83 LEU A CA 1
ATOM 660 C C . LEU A 1 83 ? -12.756 -2.649 22.500 1.00 78.25 83 LEU A C 1
ATOM 662 O O . LEU A 1 83 ? -12.670 -3.862 22.669 1.00 78.25 83 LEU A O 1
ATOM 666 N N . LEU A 1 84 ? -12.242 -1.761 23.356 1.00 78.69 84 LEU A N 1
ATOM 667 C CA . LEU A 1 84 ? -11.474 -2.117 24.555 1.00 78.69 84 LEU A CA 1
ATOM 668 C C . LEU A 1 84 ? -12.341 -2.682 25.689 1.00 78.69 84 LEU A C 1
ATOM 670 O O . LEU A 1 84 ? -11.844 -3.424 26.528 1.00 78.69 84 LEU A O 1
ATOM 674 N N . THR A 1 85 ? -13.633 -2.356 25.717 1.00 83.75 85 THR A N 1
ATOM 675 C CA . THR A 1 85 ? -14.593 -2.915 26.690 1.00 83.75 85 THR A CA 1
ATOM 676 C C . THR A 1 85 ? -15.236 -4.221 26.219 1.00 83.75 85 THR A C 1
ATOM 678 O O . THR A 1 85 ? -15.921 -4.892 26.993 1.00 83.75 85 THR A O 1
ATOM 681 N N . SER A 1 86 ? -15.012 -4.612 24.962 1.00 79.06 86 SER A N 1
ATOM 682 C CA . SER A 1 86 ? -15.487 -5.883 24.419 1.00 79.06 86 SER A CA 1
ATOM 683 C C . SER A 1 86 ? -14.659 -7.070 24.946 1.00 79.06 86 SER A C 1
ATOM 685 O O . SER A 1 86 ? -13.485 -6.903 25.274 1.00 79.06 86 SER A O 1
ATOM 687 N N . PRO A 1 87 ? -15.225 -8.293 25.026 1.00 81.62 87 PRO A N 1
ATOM 688 C CA . PRO A 1 87 ? -14.531 -9.481 25.533 1.00 81.62 87 PRO A CA 1
ATOM 689 C C . PRO A 1 87 ? -13.553 -10.059 24.488 1.00 81.62 87 PRO A C 1
ATOM 691 O O . PRO A 1 87 ? -13.625 -11.232 24.119 1.00 81.62 87 PRO A O 1
ATOM 694 N N . VAL A 1 88 ? -12.660 -9.220 23.968 1.00 81.69 88 VAL A N 1
ATOM 695 C CA . VAL A 1 88 ? -11.681 -9.531 22.924 1.00 81.69 88 VAL A CA 1
ATOM 696 C C . VAL A 1 88 ? -10.288 -9.246 23.474 1.00 81.69 88 VAL A C 1
ATOM 698 O O . VAL A 1 88 ? -10.062 -8.230 24.123 1.00 81.69 88 VAL A O 1
ATOM 701 N N . ALA A 1 89 ? -9.332 -10.140 23.222 1.00 84.31 89 ALA A N 1
ATOM 702 C CA . ALA A 1 89 ? -7.960 -9.929 23.669 1.00 84.31 89 ALA A CA 1
ATOM 703 C C . ALA A 1 89 ? -7.309 -8.752 22.920 1.00 84.31 89 ALA A C 1
ATOM 705 O O . ALA A 1 89 ? -7.319 -8.721 21.688 1.00 84.31 89 ALA A O 1
ATOM 706 N N . GLU A 1 90 ? -6.659 -7.838 23.646 1.00 82.94 90 GLU A N 1
ATOM 707 C CA . GLU A 1 90 ? -5.968 -6.672 23.066 1.00 82.94 90 GLU A CA 1
ATOM 708 C C . GLU A 1 90 ? -4.941 -7.064 21.991 1.00 82.94 90 GLU A C 1
ATOM 710 O O . GLU A 1 90 ? -4.822 -6.407 20.959 1.00 82.94 90 GLU A O 1
ATOM 715 N N . ILE A 1 91 ? -4.250 -8.192 22.180 1.00 85.69 91 ILE A N 1
ATOM 716 C CA . ILE A 1 91 ? -3.287 -8.731 21.208 1.00 85.69 91 ILE A CA 1
ATOM 717 C C . ILE A 1 91 ? -3.968 -9.074 19.874 1.00 85.69 91 ILE A C 1
ATOM 719 O O . ILE A 1 91 ? -3.394 -8.825 18.815 1.00 85.69 91 ILE A O 1
ATOM 723 N N . GLU A 1 92 ? -5.192 -9.616 19.895 1.00 84.38 92 GLU A N 1
ATOM 724 C CA . GLU A 1 92 ? -5.934 -9.928 18.665 1.00 84.38 92 GLU A CA 1
ATOM 725 C C . GLU A 1 92 ? -6.313 -8.646 17.907 1.00 84.38 92 GLU A C 1
ATOM 727 O O . GLU A 1 92 ? -6.271 -8.635 16.678 1.00 84.38 92 GLU A O 1
ATOM 732 N N . ILE A 1 93 ? -6.603 -7.557 18.627 1.00 84.62 93 ILE A N 1
ATOM 733 C CA . ILE A 1 93 ? -6.894 -6.237 18.048 1.00 84.62 93 ILE A CA 1
ATOM 734 C C . ILE A 1 93 ? -5.644 -5.656 17.377 1.00 84.62 93 ILE A C 1
ATOM 736 O O . ILE A 1 93 ? -5.703 -5.227 16.222 1.00 84.62 93 ILE A O 1
ATOM 740 N N . VAL A 1 94 ? -4.504 -5.667 18.076 1.00 87.44 94 VAL A N 1
ATOM 741 C CA . VAL A 1 94 ? -3.236 -5.137 17.549 1.00 87.44 94 VAL A CA 1
ATOM 742 C C . VAL A 1 94 ? -2.792 -5.919 16.313 1.00 87.44 94 VAL A C 1
ATOM 744 O O . VAL A 1 94 ? -2.444 -5.311 15.301 1.00 87.44 94 VAL A O 1
ATOM 747 N N . LEU A 1 95 ? -2.855 -7.254 16.356 1.00 86.62 95 LEU A N 1
ATOM 748 C CA . LEU A 1 95 ? -2.495 -8.100 15.216 1.00 86.62 95 LEU A CA 1
ATOM 749 C C . LEU A 1 95 ? -3.428 -7.888 14.023 1.00 86.62 95 LEU A C 1
ATOM 751 O O . LEU A 1 95 ? -2.945 -7.768 12.899 1.00 86.62 95 LEU A O 1
ATOM 755 N N . ALA A 1 96 ? -4.743 -7.804 14.248 1.00 86.88 96 ALA A N 1
ATOM 756 C CA . ALA A 1 96 ? -5.698 -7.555 13.172 1.00 86.88 96 ALA A CA 1
ATOM 757 C C . ALA A 1 96 ? -5.427 -6.212 12.480 1.00 86.88 96 ALA A C 1
ATOM 759 O O . ALA A 1 96 ? -5.353 -6.169 11.254 1.00 86.88 96 ALA A O 1
ATOM 760 N N . LYS A 1 97 ? -5.197 -5.136 13.247 1.00 87.38 97 LYS A N 1
ATOM 761 C CA . LYS A 1 97 ? -4.873 -3.811 12.689 1.00 87.38 97 LYS A CA 1
ATOM 762 C C . LYS A 1 97 ? -3.527 -3.775 11.984 1.00 87.38 97 LYS A C 1
ATOM 764 O O . LYS A 1 97 ? -3.409 -3.122 10.953 1.00 87.38 97 LYS A O 1
ATOM 769 N N . PHE A 1 98 ? -2.519 -4.462 12.516 1.00 87.50 98 PHE A N 1
ATOM 770 C CA . PHE A 1 98 ? -1.211 -4.539 11.876 1.00 87.50 98 PHE A CA 1
ATOM 771 C C . PHE A 1 98 ? -1.301 -5.243 10.519 1.00 87.50 98 PHE A C 1
ATOM 773 O O . PHE A 1 98 ? -0.862 -4.688 9.516 1.00 87.50 98 PHE A O 1
ATOM 780 N N . ILE A 1 99 ? -1.927 -6.423 10.470 1.00 88.19 99 ILE A N 1
ATOM 781 C CA . ILE A 1 99 ? -2.068 -7.186 9.224 1.00 88.19 99 ILE A CA 1
ATOM 782 C C . ILE A 1 99 ? -2.936 -6.420 8.222 1.00 88.19 99 ILE A C 1
ATOM 784 O O . ILE A 1 99 ? -2.558 -6.323 7.058 1.00 88.19 99 ILE A O 1
ATOM 788 N N . ALA A 1 100 ? -4.041 -5.818 8.671 1.00 87.25 100 ALA A N 1
ATOM 789 C CA . ALA A 1 100 ? -4.883 -5.003 7.802 1.00 87.25 100 ALA A CA 1
ATOM 790 C C . ALA A 1 100 ? -4.143 -3.752 7.292 1.00 87.25 100 ALA A C 1
ATOM 792 O O . ALA A 1 100 ? -4.239 -3.377 6.132 1.00 87.25 100 ALA A O 1
ATOM 793 N N . GLY A 1 101 ? -3.312 -3.121 8.123 1.00 86.25 101 GLY A N 1
ATOM 794 C CA . GLY A 1 101 ? -2.482 -1.988 7.712 1.00 86.25 101 GLY A CA 1
ATOM 795 C C . GLY A 1 101 ? -1.427 -2.329 6.656 1.00 86.25 101 GLY A C 1
ATOM 796 O O . GLY A 1 101 ? -1.032 -1.454 5.886 1.00 86.25 101 GLY A O 1
ATOM 797 N N . LEU A 1 102 ? -0.983 -3.587 6.596 1.00 88.12 102 LEU A N 1
ATOM 798 C CA . LEU A 1 102 ? -0.007 -4.056 5.613 1.00 88.12 102 LEU A CA 1
ATOM 799 C C . LEU A 1 102 ? -0.605 -4.283 4.222 1.00 88.12 102 L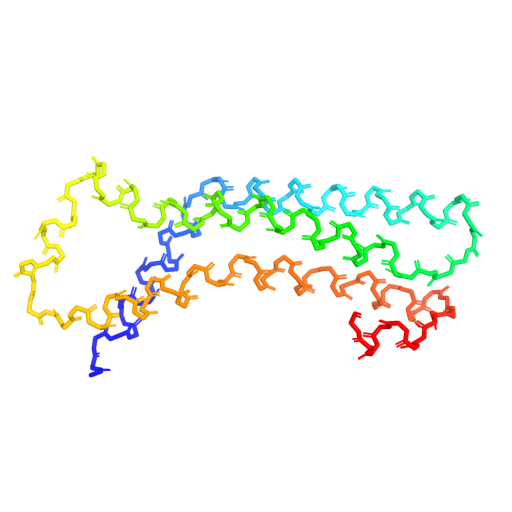EU A C 1
ATOM 801 O O . LEU A 1 102 ? 0.154 -4.313 3.252 1.00 88.12 102 LEU A O 1
ATOM 805 N N . THR A 1 103 ? -1.925 -4.416 4.084 1.00 89.38 103 THR A N 1
ATOM 806 C CA . THR A 1 103 ? -2.532 -4.793 2.799 1.00 89.38 103 THR A CA 1
ATOM 807 C C . THR A 1 103 ? -2.381 -3.716 1.734 1.00 89.38 103 THR A C 1
ATOM 809 O O . THR A 1 103 ? -2.027 -4.040 0.604 1.00 89.38 103 THR A O 1
ATOM 812 N N . ILE A 1 104 ? -2.534 -2.433 2.077 1.00 89.31 104 ILE A N 1
ATOM 813 C CA . ILE A 1 104 ? -2.349 -1.329 1.118 1.00 89.31 104 ILE A CA 1
ATOM 814 C C . ILE A 1 104 ? -0.889 -1.216 0.633 1.00 89.31 104 ILE A C 1
ATOM 816 O O . ILE A 1 104 ? -0.684 -1.215 -0.583 1.00 89.31 104 ILE A O 1
ATOM 820 N N . PRO A 1 105 ? 0.137 -1.169 1.510 1.00 88.50 105 PRO A N 1
ATOM 821 C CA . PRO A 1 105 ? 1.534 -1.188 1.072 1.00 88.50 105 PRO A CA 1
ATOM 822 C C . PRO A 1 105 ? 1.905 -2.433 0.256 1.00 88.50 105 PRO A C 1
ATOM 824 O O . PRO A 1 105 ? 2.593 -2.313 -0.757 1.00 88.50 105 PRO A O 1
ATOM 827 N N . LEU A 1 106 ? 1.428 -3.621 0.653 1.00 90.25 106 LEU A N 1
ATOM 828 C CA . LEU A 1 106 ? 1.663 -4.859 -0.099 1.00 90.25 106 LEU A CA 1
ATOM 829 C C . LEU A 1 106 ? 1.010 -4.819 -1.481 1.00 90.25 106 LEU A C 1
ATOM 831 O O . LEU A 1 106 ? 1.626 -5.237 -2.457 1.00 90.25 106 LEU A O 1
ATOM 835 N N . LEU A 1 107 ? -0.205 -4.282 -1.582 1.00 90.62 107 LEU A N 1
ATOM 836 C CA . LEU A 1 107 ? -0.903 -4.110 -2.851 1.00 90.62 107 LEU A CA 1
ATOM 837 C C . LEU A 1 107 ? -0.152 -3.129 -3.760 1.00 90.62 107 LEU A C 1
ATOM 839 O O . LEU A 1 107 ? 0.038 -3.421 -4.937 1.00 90.62 107 LEU A O 1
ATOM 843 N N . MET A 1 108 ? 0.346 -2.011 -3.224 1.00 90.00 108 MET A N 1
ATOM 844 C CA . MET A 1 108 ? 1.182 -1.063 -3.975 1.00 90.00 108 MET A CA 1
ATOM 845 C C . MET A 1 108 ? 2.466 -1.716 -4.500 1.00 90.00 108 MET A C 1
ATOM 847 O O . MET A 1 108 ? 2.777 -1.584 -5.683 1.00 90.00 108 MET A O 1
ATOM 851 N N . LEU A 1 109 ? 3.183 -2.461 -3.653 1.00 87.81 109 LEU A N 1
ATOM 852 C CA . LEU A 1 109 ? 4.388 -3.196 -4.052 1.00 87.81 109 LEU A CA 1
ATOM 853 C C . LEU A 1 109 ? 4.087 -4.261 -5.112 1.00 87.81 109 LEU A C 1
ATOM 855 O O . LEU A 1 109 ? 4.789 -4.343 -6.120 1.00 87.81 109 LEU A O 1
ATOM 859 N N . GLY A 1 110 ? 3.018 -5.038 -4.921 1.00 88.69 110 GLY A N 1
ATOM 860 C CA . GLY A 1 110 ? 2.586 -6.057 -5.875 1.00 88.69 110 GLY A CA 1
ATOM 861 C C . GLY A 1 110 ? 2.248 -5.465 -7.243 1.00 88.69 110 GLY A C 1
ATOM 862 O O . GLY A 1 110 ? 2.657 -6.004 -8.270 1.00 88.69 110 GLY A O 1
ATOM 863 N N . LEU A 1 111 ? 1.574 -4.312 -7.271 1.00 87.44 111 LEU A N 1
ATOM 864 C CA . LEU A 1 111 ? 1.282 -3.603 -8.515 1.00 87.44 111 LEU A CA 1
ATOM 865 C C . LEU A 1 111 ? 2.539 -3.017 -9.167 1.00 87.44 111 LEU A C 1
ATOM 867 O O . LEU A 1 111 ? 2.633 -3.031 -10.391 1.00 87.44 111 LEU A O 1
ATOM 871 N N . THR A 1 112 ? 3.538 -2.581 -8.399 1.00 85.19 112 THR A N 1
ATOM 872 C CA . THR A 1 112 ? 4.842 -2.174 -8.953 1.00 85.19 112 THR A CA 1
ATOM 873 C C . THR A 1 112 ? 5.566 -3.340 -9.635 1.00 85.19 112 THR A C 1
ATOM 875 O O . THR A 1 112 ? 6.245 -3.139 -10.641 1.00 85.19 112 THR A O 1
ATOM 878 N N . GLY A 1 113 ? 5.343 -4.578 -9.185 1.00 81.81 113 GLY A N 1
ATOM 879 C CA . GLY A 1 113 ? 5.823 -5.780 -9.876 1.00 81.81 113 GLY A CA 1
ATOM 880 C C . GLY A 1 113 ? 5.320 -5.913 -11.321 1.00 81.81 113 GLY A C 1
ATOM 881 O O . GLY A 1 113 ? 6.002 -6.509 -12.154 1.00 81.81 113 GLY A O 1
ATOM 882 N N . SER A 1 114 ? 4.178 -5.303 -11.667 1.00 84.25 114 SER A N 1
ATOM 883 C CA . SER A 1 114 ? 3.661 -5.326 -13.043 1.00 84.25 114 SER A CA 1
ATOM 884 C C . SER A 1 114 ? 4.608 -4.662 -14.051 1.00 84.25 114 SER A C 1
ATOM 886 O O . SER A 1 114 ? 4.700 -5.131 -15.184 1.00 84.25 114 SER A O 1
ATOM 888 N N . TYR A 1 115 ? 5.388 -3.651 -13.645 1.00 81.69 115 TYR A N 1
ATOM 889 C CA . TYR A 1 115 ? 6.371 -2.996 -14.518 1.00 81.69 115 TYR A CA 1
ATOM 890 C C . TYR A 1 115 ? 7.504 -3.945 -14.931 1.00 81.69 115 TYR A C 1
ATOM 892 O O . TYR A 1 115 ? 7.931 -3.930 -16.086 1.00 81.69 115 TYR A O 1
ATOM 900 N N . ALA A 1 116 ? 7.948 -4.813 -14.016 1.00 79.38 116 ALA A N 1
ATOM 901 C CA . ALA A 1 116 ? 8.946 -5.838 -14.318 1.00 79.38 116 ALA A CA 1
ATOM 902 C C . ALA A 1 116 ? 8.398 -6.884 -15.303 1.00 79.38 116 ALA A C 1
ATOM 904 O O . ALA A 1 116 ? 9.096 -7.275 -16.236 1.00 79.38 116 ALA A O 1
ATOM 905 N N . ILE A 1 117 ? 7.128 -7.278 -15.150 1.00 82.25 117 ILE A N 1
ATOM 906 C CA . ILE A 1 117 ? 6.455 -8.207 -16.074 1.00 82.25 117 ILE A CA 1
ATOM 907 C C . ILE A 1 117 ? 6.351 -7.598 -17.478 1.00 82.25 117 ILE A C 1
ATOM 909 O O . ILE A 1 117 ? 6.668 -8.268 -18.458 1.00 82.25 117 ILE A O 1
ATOM 913 N N . VAL A 1 118 ? 5.944 -6.328 -17.589 1.00 82.69 118 VAL A N 1
ATOM 914 C CA . VAL A 1 118 ? 5.848 -5.631 -18.884 1.00 82.69 118 VAL A CA 1
ATOM 915 C C . VAL A 1 118 ? 7.207 -5.603 -19.585 1.00 82.69 118 VAL A C 1
ATOM 917 O O . VAL A 1 118 ? 7.280 -5.911 -20.773 1.00 82.69 118 VAL A O 1
ATOM 920 N N . LEU A 1 119 ? 8.293 -5.308 -18.864 1.00 77.62 119 LEU A N 1
ATOM 921 C CA . LEU A 1 119 ? 9.630 -5.352 -19.455 1.00 77.62 119 LEU A CA 1
ATOM 922 C C . LEU A 1 119 ? 10.069 -6.762 -19.839 1.00 77.62 119 LEU A C 1
ATOM 924 O O . LEU A 1 119 ? 10.677 -6.912 -20.888 1.00 77.62 119 LEU A O 1
ATOM 928 N N . GLY A 1 120 ? 9.722 -7.789 -19.063 1.00 77.62 120 GLY A N 1
ATOM 929 C CA . GLY A 1 120 ? 10.030 -9.180 -19.413 1.00 77.62 120 GLY A CA 1
ATOM 930 C C . GLY A 1 120 ? 9.330 -9.683 -20.680 1.00 77.62 120 GLY A C 1
ATOM 931 O O . GLY A 1 120 ? 9.832 -10.601 -21.319 1.00 77.62 120 GLY A O 1
ATOM 932 N N . ILE A 1 121 ? 8.189 -9.094 -21.055 1.00 79.06 121 ILE A N 1
ATOM 933 C CA . ILE A 1 121 ? 7.461 -9.454 -22.283 1.00 79.06 121 ILE A CA 1
ATOM 934 C C . ILE A 1 121 ? 7.976 -8.660 -23.491 1.00 79.06 121 ILE A C 1
ATOM 936 O O . ILE A 1 121 ? 8.098 -9.216 -24.580 1.00 79.06 121 ILE A O 1
ATOM 940 N N . TYR A 1 122 ? 8.242 -7.360 -23.318 1.00 76.31 122 TYR A N 1
ATOM 941 C CA . TYR A 1 122 ? 8.506 -6.435 -24.429 1.00 76.31 122 TYR A CA 1
ATOM 942 C C . TYR A 1 122 ? 9.973 -5.994 -24.567 1.00 76.31 122 TYR A C 1
ATOM 944 O O . TYR A 1 122 ? 10.293 -5.264 -25.504 1.00 76.31 122 TYR A O 1
ATOM 952 N N . GLY A 1 123 ? 10.866 -6.408 -23.669 1.00 71.38 123 GLY A N 1
ATOM 953 C CA . GLY A 1 123 ? 12.278 -6.031 -23.689 1.00 71.38 123 GLY A CA 1
ATOM 954 C C . GLY A 1 123 ? 13.197 -7.070 -23.045 1.00 71.38 123 GLY A C 1
ATOM 955 O O . GLY A 1 123 ? 12.782 -8.176 -22.711 1.00 71.38 123 GLY A O 1
ATOM 956 N N . GLU A 1 124 ? 14.463 -6.692 -22.870 1.00 67.69 124 GLU A N 1
ATOM 957 C CA . GLU A 1 124 ? 15.475 -7.464 -22.141 1.00 67.69 124 GLU A CA 1
ATOM 958 C C . GLU A 1 124 ? 15.733 -6.773 -20.791 1.00 67.69 124 GLU A C 1
ATOM 960 O O . GLU A 1 124 ? 16.591 -5.890 -20.703 1.00 67.69 124 GLU A O 1
ATOM 965 N N . PRO A 1 125 ? 14.941 -7.070 -19.744 1.00 67.62 125 PRO A N 1
ATOM 966 C CA . PRO A 1 125 ? 15.162 -6.474 -18.437 1.00 67.62 125 PRO A CA 1
ATOM 967 C C . PRO A 1 125 ? 16.473 -6.981 -17.837 1.00 67.62 125 PRO A C 1
ATOM 969 O O . PRO A 1 125 ? 16.806 -8.163 -17.942 1.00 67.62 125 PRO A O 1
ATOM 972 N N . ASP A 1 126 ? 17.192 -6.096 -17.148 1.00 69.50 126 ASP A N 1
ATOM 973 C CA . ASP A 1 126 ? 18.299 -6.525 -16.301 1.00 69.50 126 ASP A CA 1
ATOM 974 C C . ASP A 1 126 ? 17.724 -7.226 -15.065 1.00 69.50 126 ASP A C 1
ATOM 976 O O . ASP A 1 126 ? 17.143 -6.603 -14.174 1.00 69.50 126 ASP A O 1
ATOM 980 N N . TRP A 1 127 ? 17.839 -8.552 -15.049 1.00 69.50 127 TRP A N 1
ATOM 981 C CA . TRP A 1 127 ? 17.288 -9.401 -13.999 1.00 69.50 127 TRP A CA 1
ATOM 982 C C . TRP A 1 127 ? 18.041 -9.277 -12.671 1.00 69.50 127 TRP A C 1
ATOM 984 O O . TRP A 1 127 ? 17.457 -9.567 -11.628 1.00 69.50 127 TRP A O 1
ATOM 994 N N . GLY A 1 128 ? 19.307 -8.841 -12.682 1.00 72.56 128 GLY A N 1
ATOM 995 C CA . GLY A 1 128 ? 20.128 -8.735 -11.471 1.00 72.56 128 GLY A CA 1
ATOM 996 C C . GLY A 1 128 ? 19.480 -7.839 -10.408 1.00 72.56 128 GLY A C 1
ATOM 997 O O . GLY A 1 128 ? 19.166 -8.328 -9.321 1.00 72.56 128 GLY A O 1
ATOM 998 N N . PRO A 1 129 ? 19.182 -6.570 -10.738 1.00 69.81 129 PRO A N 1
ATOM 999 C CA . PRO A 1 129 ? 18.483 -5.647 -9.847 1.00 69.81 129 PRO A CA 1
ATOM 1000 C C . PRO A 1 129 ? 17.081 -6.081 -9.412 1.00 69.81 129 PRO A C 1
ATOM 1002 O O . PRO A 1 129 ? 16.619 -5.701 -8.343 1.00 69.81 129 PRO A O 1
ATOM 1005 N N . ILE A 1 130 ? 16.378 -6.859 -10.238 1.00 69.00 130 ILE A N 1
ATOM 1006 C CA . ILE A 1 130 ? 15.001 -7.289 -9.953 1.00 69.00 130 ILE A CA 1
ATOM 1007 C C . ILE A 1 130 ? 14.984 -8.351 -8.851 1.00 69.00 130 ILE A C 1
ATOM 1009 O O . ILE A 1 130 ? 14.099 -8.337 -7.998 1.00 69.00 130 ILE A O 1
ATOM 1013 N N . TYR A 1 131 ? 15.956 -9.268 -8.858 1.00 69.31 131 TYR A N 1
ATOM 1014 C CA . TYR A 1 131 ? 16.067 -10.313 -7.838 1.00 69.31 131 TYR A CA 1
ATOM 1015 C C . TYR A 1 131 ? 16.765 -9.839 -6.562 1.00 69.31 131 TYR A C 1
ATOM 1017 O O . TYR A 1 131 ? 16.516 -10.410 -5.501 1.00 69.31 131 TYR A O 1
ATOM 1025 N N . SER A 1 132 ? 17.633 -8.825 -6.646 1.00 68.25 132 SER A N 1
ATOM 1026 C CA . SER A 1 132 ? 18.317 -8.281 -5.468 1.00 68.25 132 SER A CA 1
ATOM 1027 C C . SER A 1 132 ? 17.433 -7.377 -4.606 1.00 68.25 132 SER A C 1
ATOM 1029 O O . SER A 1 132 ? 17.728 -7.238 -3.419 1.00 68.25 132 SER A O 1
ATOM 1031 N N . GLY A 1 133 ? 16.359 -6.819 -5.185 1.00 54.34 133 GLY A N 1
ATOM 1032 C CA . GLY A 1 133 ? 15.508 -5.815 -4.539 1.00 54.34 133 GLY A CA 1
ATOM 1033 C C . GLY A 1 133 ? 16.093 -4.412 -4.603 1.00 54.34 133 GLY A C 1
ATOM 1034 O 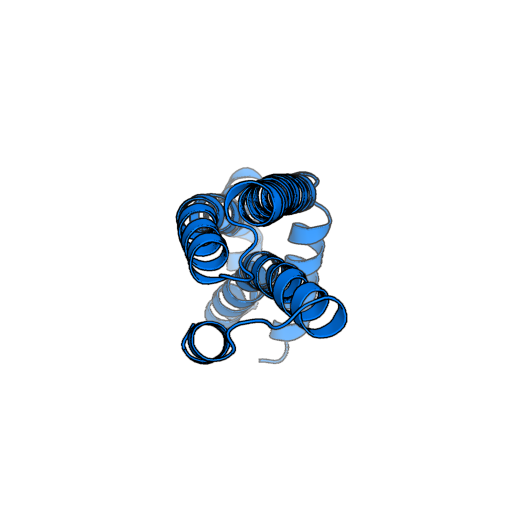O . GLY A 1 133 ? 17.328 -4.271 -4.450 1.00 54.34 133 GLY A O 1
#